Protein AF-A0A7X8QEG0-F1 (afdb_monomer)

Radius of gyration: 15.84 Å; Cα contacts (8 Å, |Δi|>4): 70; chains: 1; bounding box: 37×20×47 Å

Foldseek 3Di:
DDPVVVVLVVLLVVLQVQLLVVLQVVCVVVVHDSVVSNVVSNVRSNVVSVVVSVVVVVVPPPDDDD

Secondary structure (DSSP, 8-state):
---HHHHHHHHHHHHHHHHHHHHHHHHHHHT--HHHHHHHHHHHHHHHHHHHHHHHHTTS-SS---

Mean predicted aligned error: 10.25 Å

Structure (mmCIF, N/CA/C/O backbone):
data_AF-A0A7X8QEG0-F1
#
_entry.id   AF-A0A7X8QEG0-F1
#
loop_
_atom_site.group_PDB
_atom_site.id
_atom_site.type_symbol
_atom_site.label_atom_id
_atom_site.label_alt_id
_atom_site.label_comp_id
_atom_site.label_asym_id
_atom_site.label_ent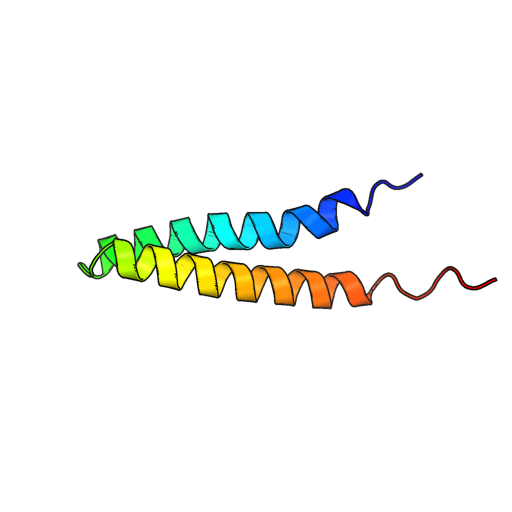ity_id
_atom_site.label_seq_id
_atom_site.pdbx_PDB_ins_code
_atom_site.Cartn_x
_atom_site.Cartn_y
_atom_site.Cartn_z
_atom_site.occupancy
_atom_site.B_iso_or_equiv
_atom_site.auth_seq_id
_atom_site.auth_comp_id
_atom_site.auth_asym_id
_atom_site.auth_atom_id
_atom_site.pdbx_PDB_model_num
ATOM 1 N N . MET A 1 1 ? -10.145 17.807 27.047 1.00 40.81 1 MET A N 1
ATOM 2 C CA . MET A 1 1 ? -10.826 17.051 25.974 1.00 40.81 1 MET A CA 1
ATOM 3 C C . MET A 1 1 ? -9.757 16.539 25.013 1.00 40.81 1 MET A C 1
ATOM 5 O O . MET A 1 1 ? -9.222 17.333 24.249 1.00 40.81 1 MET A O 1
ATOM 9 N N . SER A 1 2 ? -9.333 15.274 25.124 1.00 45.53 2 SER A N 1
ATOM 10 C CA . SER A 1 2 ? -8.325 14.740 24.195 1.00 45.53 2 SER A CA 1
ATOM 11 C C . SER A 1 2 ? -8.956 14.598 22.806 1.00 45.53 2 S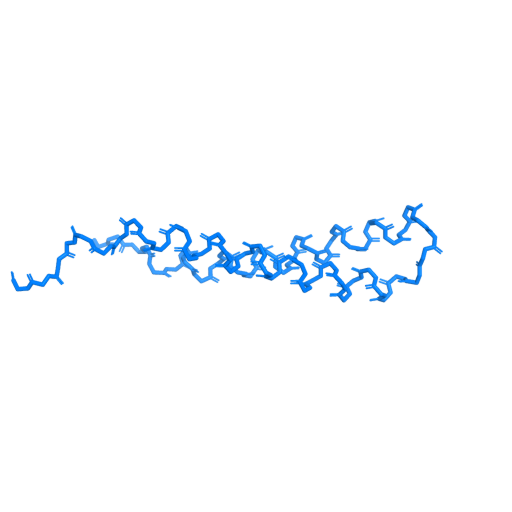ER A C 1
ATOM 13 O O . SER A 1 2 ? -10.102 14.183 22.655 1.00 45.53 2 SER A O 1
ATOM 15 N N . ASN A 1 3 ? -8.233 15.053 21.795 1.00 53.25 3 ASN A N 1
ATOM 16 C CA . ASN A 1 3 ? -8.644 15.236 20.399 1.00 53.25 3 ASN A CA 1
ATOM 17 C C . ASN A 1 3 ? -8.310 13.991 19.546 1.00 53.25 3 ASN A C 1
ATOM 19 O O . ASN A 1 3 ? -8.153 14.041 18.326 1.00 53.25 3 ASN A O 1
ATOM 23 N N . ASN A 1 4 ? -8.280 12.828 20.196 1.00 53.88 4 ASN A N 1
ATOM 24 C CA . ASN A 1 4 ? -7.885 11.516 19.682 1.00 53.88 4 ASN A CA 1
ATOM 25 C C . ASN A 1 4 ? -8.791 10.938 18.571 1.00 53.88 4 ASN A C 1
ATOM 27 O O . ASN A 1 4 ? -8.542 9.832 18.090 1.00 53.88 4 ASN A O 1
ATOM 31 N N . LYS A 1 5 ? -9.818 11.674 18.121 1.00 53.38 5 LYS A N 1
ATOM 32 C CA . LYS A 1 5 ? -10.604 11.332 16.924 1.00 53.38 5 LYS A CA 1
ATOM 33 C C . LYS A 1 5 ? -9.870 11.713 15.626 1.00 53.38 5 LYS A C 1
ATOM 35 O O . LYS A 1 5 ? -9.987 10.980 14.651 1.00 53.38 5 LYS A O 1
ATOM 40 N N . SER A 1 6 ? -9.070 12.787 15.631 1.00 55.62 6 SER A N 1
ATOM 41 C CA . SER A 1 6 ? -8.380 13.293 14.428 1.00 55.62 6 SER A CA 1
ATOM 42 C C . SER A 1 6 ? -7.269 12.347 13.945 1.00 55.62 6 SER A C 1
ATOM 44 O O . SER A 1 6 ? -7.203 11.978 12.775 1.00 55.62 6 SER A O 1
ATOM 46 N N . VAL A 1 7 ? -6.463 11.828 14.876 1.00 58.75 7 VAL A N 1
ATOM 47 C CA . VAL A 1 7 ? -5.356 10.906 14.563 1.00 58.75 7 VAL A CA 1
ATOM 48 C C . VAL A 1 7 ? -5.821 9.583 13.951 1.00 58.75 7 VAL A C 1
ATOM 50 O O . VAL A 1 7 ? -5.167 9.068 13.054 1.00 58.75 7 VAL A O 1
ATOM 53 N N . LYS A 1 8 ? -6.988 9.056 14.348 1.00 57.59 8 LYS A N 1
ATOM 54 C CA . LYS A 1 8 ? -7.522 7.796 13.794 1.00 57.59 8 LYS A CA 1
ATOM 55 C C . LYS A 1 8 ? -7.861 7.883 12.303 1.00 57.59 8 LYS A C 1
ATOM 57 O O . LYS A 1 8 ? -7.843 6.862 11.622 1.00 57.59 8 LYS A O 1
ATOM 62 N N . MET A 1 9 ? -8.157 9.085 11.812 1.00 62.56 9 MET A N 1
ATOM 63 C CA . MET A 1 9 ? -8.487 9.343 10.410 1.00 62.56 9 MET A CA 1
ATOM 64 C C . MET A 1 9 ? -7.241 9.680 9.573 1.00 62.56 9 MET A C 1
ATOM 66 O O . MET A 1 9 ? -7.244 9.478 8.363 1.00 62.56 9 MET A O 1
ATOM 70 N N . LEU A 1 10 ? -6.152 10.104 10.224 1.00 69.00 10 LEU A N 1
ATOM 71 C CA . LEU A 1 10 ? -4.853 10.357 9.591 1.00 69.00 10 LEU A CA 1
ATOM 72 C C . LEU A 1 10 ? -4.084 9.072 9.250 1.00 69.00 10 LEU A C 1
ATOM 74 O O . LEU A 1 10 ? -3.384 9.049 8.243 1.00 69.00 10 LEU A O 1
ATOM 78 N N . LEU A 1 11 ? 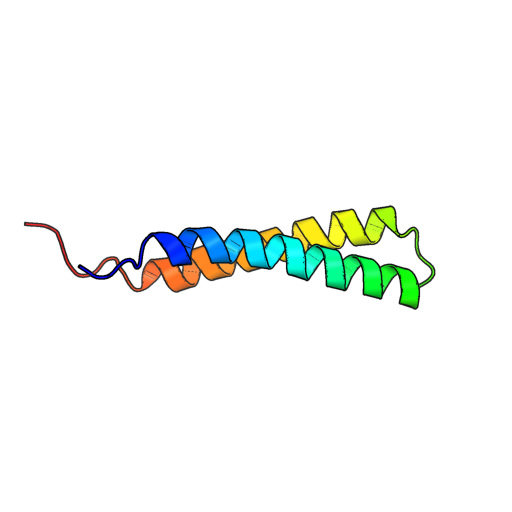-4.227 7.998 10.040 1.00 73.19 11 LEU A N 1
ATOM 79 C CA . LEU A 1 11 ? -3.495 6.736 9.823 1.00 73.19 11 LEU A CA 1
ATOM 80 C C . LEU A 1 11 ? -3.765 6.086 8.448 1.00 73.19 11 LEU A C 1
ATOM 82 O O . LEU A 1 11 ? -2.799 5.738 7.766 1.00 73.19 11 LEU A O 1
ATOM 86 N N . PRO A 1 12 ? -5.027 5.935 7.997 1.00 77.06 12 PRO A N 1
ATOM 87 C CA . PRO A 1 12 ? -5.311 5.402 6.666 1.00 77.06 12 PRO A CA 1
ATOM 88 C C . PRO A 1 12 ? -4.768 6.305 5.553 1.00 77.06 12 PRO A C 1
ATOM 90 O O . PRO A 1 12 ? -4.198 5.806 4.588 1.00 77.06 12 PRO A O 1
ATOM 93 N N . GLY A 1 13 ? -4.892 7.629 5.709 1.00 80.38 13 GLY A N 1
ATOM 94 C CA . GLY A 1 13 ? -4.392 8.608 4.740 1.00 80.38 13 GLY A CA 1
ATOM 95 C C . GLY A 1 13 ? -2.869 8.572 4.593 1.00 80.38 13 GLY A C 1
ATOM 96 O O . GLY A 1 13 ? -2.366 8.532 3.472 1.00 80.38 13 GLY A O 1
ATOM 97 N N . LEU A 1 14 ? -2.133 8.492 5.709 1.00 81.50 14 LEU A N 1
ATOM 98 C CA . LEU A 1 14 ? -0.680 8.297 5.684 1.00 81.50 14 LEU A CA 1
ATOM 99 C C . LEU A 1 14 ? -0.295 6.979 5.007 1.00 81.50 14 LEU A C 1
ATOM 101 O O . LEU A 1 14 ? 0.678 6.950 4.260 1.00 81.50 14 LEU A O 1
ATOM 105 N N . GLY A 1 15 ? -1.063 5.910 5.239 1.00 85.56 15 GLY A N 1
ATOM 106 C CA . GLY A 1 15 ? -0.843 4.611 4.603 1.00 85.56 15 GLY A CA 1
ATOM 107 C C . GLY A 1 15 ? -0.909 4.684 3.077 1.00 85.56 15 GLY A C 1
ATOM 108 O O . GLY A 1 15 ? -0.022 4.160 2.407 1.00 85.56 15 GLY A O 1
ATOM 109 N N . VAL A 1 16 ? -1.899 5.391 2.522 1.00 86.00 16 VAL A N 1
ATOM 110 C CA . VAL A 1 16 ? -2.028 5.581 1.064 1.00 86.00 16 VAL A CA 1
ATOM 111 C C . VAL A 1 16 ? -0.844 6.360 0.496 1.00 86.00 16 VAL A C 1
ATOM 113 O O . VAL A 1 16 ? -0.245 5.920 -0.482 1.00 86.00 16 VAL A O 1
ATOM 116 N N . VAL A 1 17 ? -0.486 7.495 1.107 1.00 87.81 17 VAL A N 1
ATOM 117 C CA . VAL A 1 17 ? 0.604 8.360 0.617 1.00 87.81 17 VAL A CA 1
ATOM 118 C C . VAL A 1 17 ? 1.951 7.640 0.703 1.00 87.81 17 VAL A C 1
ATOM 120 O O . VAL A 1 17 ? 2.741 7.676 -0.241 1.00 87.81 17 VAL A O 1
ATOM 123 N N . PHE A 1 18 ? 2.193 6.932 1.806 1.00 87.44 18 PHE A N 1
ATOM 124 C CA . PHE A 1 18 ? 3.400 6.134 1.990 1.00 87.44 18 PHE A CA 1
ATOM 125 C C . PHE A 1 18 ? 3.466 4.975 0.990 1.00 87.44 18 PHE A C 1
ATOM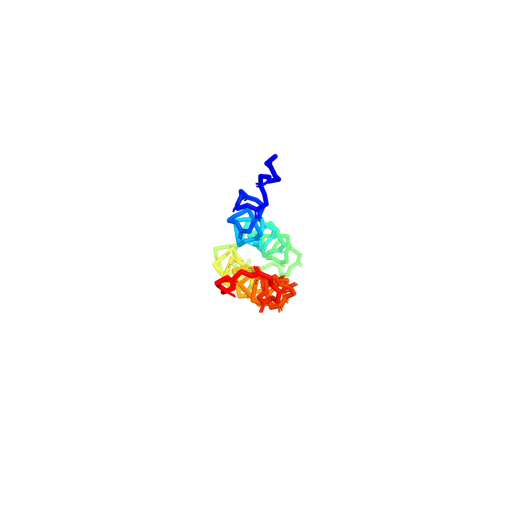 127 O O . PHE A 1 18 ? 4.476 4.801 0.311 1.00 87.44 18 PHE A O 1
ATOM 134 N N . GLY A 1 19 ? 2.376 4.219 0.842 1.00 87.75 19 GLY A N 1
ATOM 135 C CA . GLY A 1 19 ? 2.290 3.112 -0.106 1.00 87.75 19 GLY A CA 1
ATOM 136 C C . GLY A 1 19 ? 2.475 3.551 -1.557 1.00 87.75 19 GLY A C 1
ATOM 137 O O . GLY A 1 19 ? 3.189 2.894 -2.309 1.00 87.75 19 GLY A O 1
ATOM 138 N N . PHE A 1 20 ? 1.907 4.694 -1.940 1.00 88.06 20 PHE A N 1
ATOM 139 C CA . PHE A 1 20 ? 2.110 5.303 -3.254 1.00 88.06 20 PHE A CA 1
ATOM 140 C C . PHE A 1 20 ? 3.584 5.646 -3.502 1.00 88.06 20 PHE A C 1
ATOM 142 O O . PHE A 1 20 ? 4.133 5.285 -4.542 1.00 88.06 20 PHE A O 1
ATOM 149 N N . GLY A 1 21 ? 4.244 6.294 -2.535 1.00 87.75 21 GLY A N 1
ATOM 150 C CA . GLY A 1 21 ? 5.662 6.648 -2.637 1.00 87.75 21 GLY A CA 1
ATOM 151 C C . GLY A 1 21 ? 6.570 5.421 -2.735 1.00 87.75 21 GLY A C 1
ATOM 152 O O . GLY A 1 21 ? 7.427 5.354 -3.616 1.00 87.75 21 GLY A O 1
ATOM 153 N N . VAL A 1 22 ? 6.343 4.412 -1.887 1.00 87.94 22 VAL A N 1
ATOM 154 C CA . VAL A 1 22 ? 7.089 3.142 -1.918 1.00 87.94 22 VAL A CA 1
ATOM 155 C C . VAL A 1 22 ? 6.832 2.381 -3.219 1.00 87.94 22 VAL A C 1
ATOM 157 O O . VAL A 1 22 ? 7.764 1.840 -3.803 1.00 87.94 22 VAL A O 1
ATOM 160 N N . GLY A 1 23 ? 5.594 2.368 -3.708 1.00 86.69 23 GLY A N 1
ATOM 161 C CA . GLY A 1 23 ? 5.221 1.721 -4.964 1.00 86.69 23 GLY A CA 1
ATOM 162 C C . GLY A 1 23 ? 5.823 2.389 -6.203 1.00 86.69 23 GLY A C 1
ATOM 163 O O . GLY A 1 23 ? 6.241 1.707 -7.144 1.00 86.69 23 GLY A O 1
ATOM 164 N N . MET A 1 24 ? 5.936 3.718 -6.184 1.00 87.75 24 MET A N 1
ATOM 165 C CA . MET A 1 24 ? 6.643 4.482 -7.210 1.00 87.75 24 MET A CA 1
ATOM 166 C C . MET A 1 24 ? 8.145 4.174 -7.180 1.00 87.75 24 MET A C 1
ATOM 168 O O . MET A 1 24 ? 8.709 3.823 -8.215 1.00 87.75 24 MET A O 1
ATOM 172 N N . LEU A 1 25 ? 8.773 4.219 -5.998 1.00 87.12 25 LEU A N 1
ATOM 173 C CA . LEU A 1 25 ? 10.177 3.837 -5.804 1.00 87.12 25 LEU A CA 1
ATOM 174 C C . LEU A 1 25 ? 10.438 2.407 -6.292 1.00 87.12 25 LEU A C 1
ATOM 176 O O . LEU A 1 25 ? 11.327 2.194 -7.110 1.00 87.12 25 LEU A O 1
ATOM 180 N N . ALA A 1 26 ? 9.624 1.439 -5.872 1.00 84.12 26 ALA A N 1
ATOM 181 C CA . ALA A 1 26 ? 9.745 0.048 -6.296 1.00 84.12 26 ALA A CA 1
ATOM 182 C C . ALA A 1 26 ? 9.627 -0.109 -7.819 1.00 84.12 26 ALA A C 1
ATOM 184 O O . ALA A 1 26 ? 10.368 -0.891 -8.409 1.00 84.12 26 ALA A O 1
ATOM 185 N N . SER A 1 27 ? 8.756 0.662 -8.474 1.00 86.56 27 SER A N 1
ATOM 186 C CA . SER A 1 27 ? 8.627 0.619 -9.937 1.00 86.56 27 SER A CA 1
ATOM 187 C C . SER A 1 27 ? 9.846 1.193 -10.649 1.00 86.56 27 SER A C 1
ATOM 189 O O . SER A 1 27 ? 10.289 0.615 -11.639 1.00 86.56 27 SER A O 1
ATOM 191 N N . ILE A 1 28 ? 10.408 2.292 -10.130 1.00 86.00 28 ILE A N 1
ATOM 192 C CA . ILE A 1 28 ? 11.639 2.894 -10.661 1.00 86.00 28 ILE A CA 1
ATOM 193 C C . ILE A 1 28 ? 12.798 1.899 -10.534 1.00 86.00 28 ILE A C 1
ATOM 195 O O . ILE A 1 28 ? 13.524 1.682 -11.500 1.00 86.00 28 ILE A O 1
ATOM 199 N N . LEU A 1 29 ? 12.948 1.251 -9.373 1.00 84.31 29 LEU A N 1
ATOM 200 C CA . LEU A 1 29 ? 14.023 0.281 -9.139 1.00 84.31 29 LEU A CA 1
ATOM 201 C C . LEU A 1 29 ? 13.859 -1.000 -9.967 1.00 84.31 29 LEU A C 1
ATOM 203 O O . LEU A 1 29 ? 14.849 -1.568 -10.418 1.00 84.31 29 LEU A O 1
ATOM 207 N N . CYS A 1 30 ? 12.626 -1.467 -10.163 1.00 79.81 30 CYS A N 1
ATOM 208 C CA . CYS A 1 30 ? 12.355 -2.715 -10.876 1.00 79.81 30 CYS A CA 1
ATOM 209 C C . CYS A 1 30 ? 12.166 -2.517 -12.394 1.00 79.81 30 CYS A C 1
ATOM 211 O O . CYS A 1 30 ? 11.878 -3.482 -13.096 1.00 79.81 30 CYS A O 1
ATOM 213 N N . SER A 1 31 ? 12.304 -1.281 -12.908 1.00 76.19 31 SER A N 1
ATOM 214 C CA . SER A 1 31 ? 12.012 -0.905 -14.309 1.00 76.19 31 SER A CA 1
ATOM 215 C C . SER A 1 31 ? 10.634 -1.382 -14.795 1.00 76.19 31 SER A C 1
ATOM 217 O O . SER A 1 31 ? 10.416 -1.640 -15.978 1.00 76.19 31 SER A O 1
ATOM 219 N N . PHE A 1 32 ? 9.690 -1.510 -13.863 1.00 72.69 32 PHE A N 1
ATOM 220 C CA . PHE A 1 32 ? 8.318 -1.908 -14.140 1.00 72.69 32 PHE A CA 1
ATOM 221 C C . PHE A 1 32 ? 7.464 -0.671 -14.413 1.00 72.69 32 PHE A C 1
ATOM 223 O O . PHE A 1 32 ? 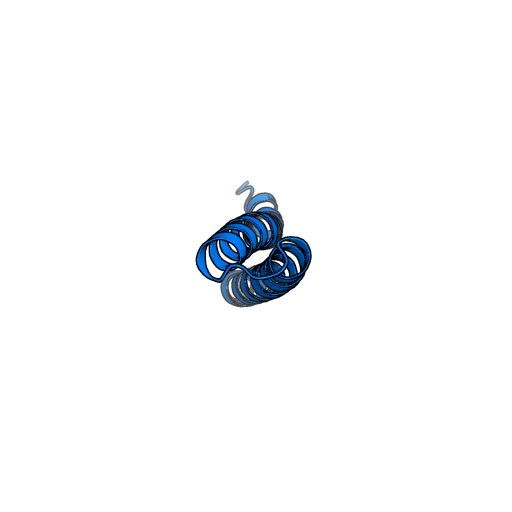7.819 0.454 -14.061 1.00 72.69 32 PHE A O 1
ATOM 230 N N . HIS A 1 33 ? 6.298 -0.878 -15.023 1.00 79.81 33 HIS A N 1
ATOM 231 C CA . HIS A 1 33 ? 5.380 0.208 -15.338 1.00 79.81 33 HIS A CA 1
ATOM 232 C C . HIS A 1 33 ? 5.007 0.996 -14.066 1.00 79.81 33 HIS A C 1
ATOM 234 O O . HIS A 1 33 ? 4.344 0.463 -13.175 1.00 79.81 33 HIS A O 1
ATOM 240 N N . ILE A 1 34 ? 5.426 2.268 -13.997 1.00 78.19 34 ILE A N 1
ATOM 241 C CA . ILE A 1 34 ? 5.285 3.148 -12.818 1.00 78.19 34 ILE A CA 1
ATOM 242 C C . ILE A 1 34 ? 3.845 3.194 -12.303 1.00 78.19 34 ILE A C 1
ATOM 244 O O . ILE A 1 34 ? 3.603 3.200 -11.097 1.00 78.19 34 ILE A O 1
ATOM 248 N N . VAL A 1 35 ? 2.879 3.160 -13.222 1.00 80.50 35 VAL A N 1
ATOM 249 C CA . VAL A 1 35 ? 1.447 3.163 -12.906 1.00 80.50 35 VAL A CA 1
ATOM 250 C C . VAL A 1 35 ? 1.057 1.933 -12.082 1.00 80.50 35 VAL A C 1
ATOM 252 O O . VAL A 1 35 ? 0.283 2.043 -11.134 1.00 80.50 35 VAL A O 1
ATOM 255 N N . THR A 1 36 ? 1.623 0.767 -12.395 1.00 82.31 36 THR A N 1
ATOM 256 C CA . THR A 1 36 ? 1.294 -0.495 -11.724 1.00 82.31 36 THR A CA 1
ATOM 257 C C . THR A 1 36 ? 1.787 -0.502 -10.284 1.00 82.31 36 THR A C 1
ATOM 259 O O . THR A 1 36 ? 1.025 -0.876 -9.392 1.00 82.31 36 THR A O 1
ATOM 262 N N . GLY A 1 37 ? 3.014 -0.047 -10.017 1.00 83.19 37 GLY A N 1
ATOM 263 C CA . GLY A 1 37 ? 3.478 0.036 -8.632 1.00 83.19 37 GLY A CA 1
ATOM 264 C C . GLY A 1 37 ? 2.876 1.206 -7.867 1.00 83.19 37 GLY A C 1
ATOM 265 O O . GLY A 1 37 ? 2.666 1.059 -6.671 1.00 83.19 37 GLY A O 1
ATOM 266 N N . MET A 1 38 ? 2.478 2.305 -8.513 1.00 85.12 38 MET A N 1
ATOM 267 C CA . MET A 1 38 ? 1.661 3.338 -7.860 1.00 85.12 38 MET A CA 1
ATOM 268 C C . MET A 1 38 ? 0.331 2.773 -7.347 1.00 85.12 38 MET A C 1
ATOM 270 O O . MET A 1 38 ? -0.003 2.949 -6.175 1.00 85.12 38 MET A O 1
ATOM 274 N N . ILE A 1 39 ? -0.421 2.082 -8.212 1.00 87.75 39 ILE A N 1
ATOM 275 C CA . ILE A 1 39 ? -1.733 1.520 -7.863 1.00 87.75 39 ILE A CA 1
ATOM 276 C C . ILE A 1 39 ? -1.561 0.403 -6.829 1.00 87.75 39 ILE A C 1
ATOM 278 O O . ILE A 1 39 ? -2.219 0.420 -5.790 1.00 87.75 39 ILE A O 1
ATOM 282 N N . GLY A 1 40 ? -0.639 -0.534 -7.070 1.00 88.06 40 GLY A N 1
ATOM 283 C CA . GLY A 1 40 ? -0.360 -1.633 -6.145 1.00 88.06 40 GLY A CA 1
ATOM 284 C C . GLY A 1 40 ? 0.138 -1.138 -4.787 1.00 88.06 40 GLY A C 1
ATOM 285 O O . GLY A 1 40 ? -0.364 -1.560 -3.747 1.00 88.06 40 GLY A O 1
ATOM 286 N N . GLY A 1 41 ? 1.062 -0.180 -4.789 1.00 87.44 41 GLY A N 1
ATOM 287 C CA . GLY A 1 41 ? 1.599 0.445 -3.587 1.00 87.44 41 GLY A CA 1
ATOM 288 C C . GLY A 1 41 ? 0.534 1.191 -2.789 1.00 87.44 41 GLY A C 1
ATOM 289 O O . GLY A 1 41 ? 0.448 1.007 -1.578 1.00 87.44 41 GLY A O 1
ATOM 290 N N . ALA A 1 42 ? -0.332 1.970 -3.444 1.00 88.12 42 ALA A N 1
ATOM 291 C CA . ALA A 1 42 ? -1.433 2.664 -2.776 1.00 88.12 42 ALA A CA 1
ATOM 292 C C . ALA A 1 42 ? -2.449 1.688 -2.156 1.00 88.12 42 ALA A C 1
ATOM 294 O O . ALA A 1 42 ? -2.890 1.908 -1.028 1.00 88.12 42 ALA A O 1
ATOM 295 N N . VAL A 1 43 ? -2.785 0.592 -2.848 1.00 91.75 43 VAL A N 1
ATOM 296 C CA . VAL A 1 43 ? -3.694 -0.447 -2.330 1.00 91.75 43 VAL A CA 1
ATOM 297 C C . VAL A 1 43 ? -3.088 -1.148 -1.114 1.00 91.75 43 VAL A C 1
ATOM 299 O O . VAL A 1 43 ? -3.755 -1.274 -0.087 1.00 91.75 43 VAL A O 1
ATOM 302 N N . VAL A 1 44 ? -1.820 -1.559 -1.193 1.00 90.94 44 VAL A N 1
ATOM 303 C CA . VAL A 1 44 ? -1.111 -2.208 -0.077 1.00 90.94 44 VAL A CA 1
ATOM 304 C C . VAL A 1 44 ? -0.945 -1.241 1.099 1.00 90.94 44 VAL A C 1
ATOM 306 O O . VAL A 1 44 ? -1.205 -1.613 2.243 1.00 90.94 44 VAL A O 1
ATOM 309 N N . GLY A 1 45 ? -0.588 0.015 0.831 1.00 89.25 45 GLY A N 1
ATOM 310 C CA . GLY A 1 45 ? -0.467 1.066 1.840 1.00 89.25 45 GLY A CA 1
ATOM 311 C C . GLY A 1 45 ? -1.789 1.390 2.535 1.00 89.25 45 GLY A C 1
ATOM 312 O O . GLY A 1 45 ? -1.818 1.537 3.759 1.00 89.25 45 GLY A O 1
ATOM 313 N N . LEU A 1 46 ? -2.900 1.421 1.789 1.00 87.19 46 LEU A N 1
ATOM 314 C CA . LEU A 1 46 ? -4.244 1.547 2.354 1.00 87.19 46 LEU A CA 1
ATOM 315 C C . LEU A 1 46 ? -4.58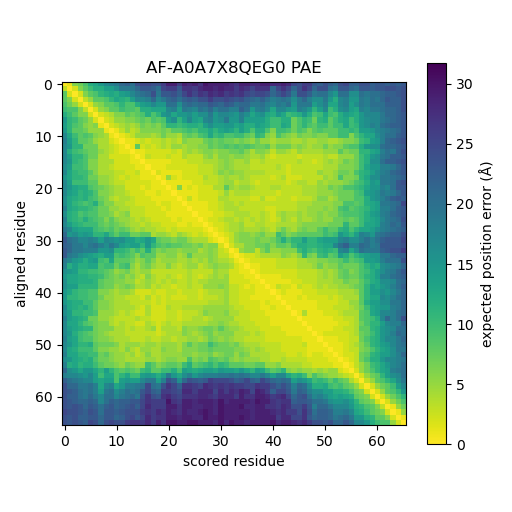3 0.343 3.236 1.00 87.19 46 LEU A C 1
ATOM 317 O O . LEU A 1 46 ? -5.087 0.535 4.342 1.00 87.19 46 LEU A O 1
ATOM 321 N N . LEU A 1 47 ? -4.289 -0.880 2.778 1.00 88.44 47 LEU A N 1
ATOM 322 C CA . LEU A 1 47 ? -4.526 -2.105 3.545 1.00 88.44 47 LEU A CA 1
ATOM 323 C C . LEU A 1 47 ? -3.793 -2.049 4.890 1.00 88.44 47 LE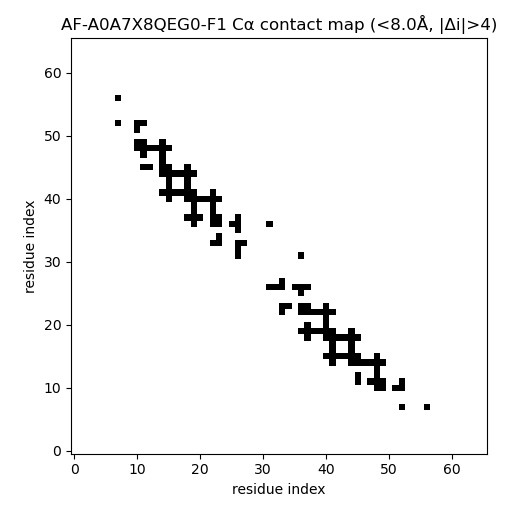U A C 1
ATOM 325 O O . LEU A 1 47 ? -4.409 -2.236 5.939 1.00 88.44 47 LEU A O 1
ATOM 329 N N . ILE A 1 48 ? -2.499 -1.724 4.869 1.00 87.38 48 ILE A N 1
ATOM 330 C CA . ILE A 1 48 ? -1.662 -1.618 6.071 1.00 87.38 48 ILE A CA 1
ATOM 331 C C . ILE A 1 48 ? -2.171 -0.501 6.989 1.00 87.38 48 ILE A C 1
ATOM 333 O O . ILE A 1 48 ? -2.314 -0.719 8.192 1.00 87.38 48 ILE A O 1
ATOM 337 N N . GLY A 1 49 ? -2.502 0.672 6.441 1.00 85.75 49 GLY A N 1
ATOM 338 C CA . GLY A 1 49 ? -3.063 1.789 7.207 1.00 85.75 49 GLY A CA 1
ATOM 339 C C . GLY A 1 49 ? -4.412 1.453 7.854 1.00 85.75 49 GLY A C 1
ATOM 340 O O . GLY A 1 49 ? -4.672 1.848 8.994 1.00 85.75 49 GLY A O 1
ATOM 341 N N . LEU A 1 50 ? -5.253 0.672 7.170 1.00 82.81 50 LEU A N 1
ATOM 342 C CA . LEU A 1 50 ? -6.532 0.191 7.691 1.00 82.81 50 LEU A CA 1
ATOM 343 C C . LEU A 1 50 ? -6.329 -0.834 8.814 1.00 82.81 50 LEU A C 1
ATOM 345 O O . LEU A 1 50 ? -6.938 -0.699 9.878 1.00 82.81 50 LEU A O 1
ATOM 349 N N . PHE A 1 51 ? -5.438 -1.812 8.618 1.00 83.56 51 PHE A N 1
ATOM 350 C CA . PHE A 1 51 ? -5.076 -2.790 9.649 1.00 83.56 51 PHE A CA 1
ATOM 351 C C . PHE A 1 51 ? -4.487 -2.108 10.885 1.00 83.56 51 PHE A C 1
ATOM 353 O O . PHE A 1 51 ? -4.902 -2.409 12.005 1.00 83.56 51 PHE A O 1
ATOM 360 N N . ALA A 1 52 ? -3.590 -1.138 10.695 1.00 80.00 52 ALA A N 1
ATOM 361 C CA . ALA A 1 52 ? -3.031 -0.335 11.776 1.00 80.00 52 ALA A CA 1
ATOM 362 C C . ALA A 1 52 ? -4.122 0.460 12.511 1.00 80.00 52 ALA A C 1
ATOM 364 O O . ALA A 1 52 ? -4.144 0.480 13.742 1.00 80.00 52 ALA A O 1
ATOM 365 N N . SER A 1 53 ? -5.075 1.052 11.784 1.00 74.19 53 SER A N 1
ATOM 366 C CA . SER A 1 53 ? -6.210 1.768 12.380 1.00 74.19 53 SER A CA 1
ATOM 367 C C . SER A 1 53 ? -7.142 0.838 13.172 1.00 74.19 53 SER A C 1
ATOM 369 O O . SER A 1 53 ? -7.599 1.200 14.259 1.00 74.19 53 SER A O 1
ATOM 371 N N . MET A 1 54 ? -7.372 -0.394 12.703 1.00 77.75 54 MET A N 1
ATOM 372 C CA . MET A 1 54 ? -8.147 -1.403 13.436 1.00 77.75 54 MET A CA 1
ATOM 373 C C . MET A 1 54 ? -7.429 -1.901 14.701 1.00 77.75 54 MET A C 1
ATOM 375 O O . MET A 1 54 ? -8.053 -1.978 15.763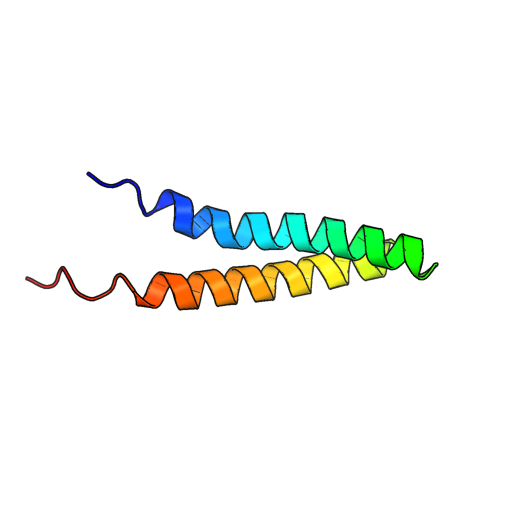 1.00 77.75 54 MET A O 1
ATOM 379 N N . LEU A 1 55 ? -6.127 -2.194 14.618 1.00 74.06 55 LEU A N 1
ATOM 380 C CA . LEU A 1 55 ? -5.295 -2.607 15.757 1.00 74.06 55 LEU A CA 1
ATOM 381 C C . LEU A 1 55 ? -5.207 -1.504 16.818 1.00 74.06 55 LEU A C 1
ATOM 383 O O . LEU A 1 55 ? -5.497 -1.744 17.990 1.00 74.06 55 LEU A O 1
ATOM 387 N N . PHE A 1 56 ? -4.896 -0.276 16.404 1.00 66.44 56 PHE A N 1
ATOM 388 C CA . PHE A 1 56 ? -4.796 0.877 17.301 1.00 66.44 56 PHE A CA 1
ATOM 389 C C . PHE A 1 56 ? -6.174 1.323 17.827 1.00 66.44 56 PHE A C 1
ATOM 391 O O . PHE A 1 56 ? -6.315 1.830 18.942 1.00 66.44 56 PHE A O 1
ATOM 398 N N . GLY A 1 57 ? -7.236 1.083 17.054 1.00 59.88 57 GLY A N 1
ATOM 399 C CA . GLY A 1 57 ? -8.620 1.343 17.437 1.00 59.88 57 GLY A CA 1
ATOM 400 C C . GLY A 1 57 ? -9.137 0.434 18.554 1.00 59.88 57 GLY A C 1
ATOM 401 O O . GLY A 1 57 ? -9.956 0.890 19.362 1.00 59.88 57 GLY A O 1
ATOM 402 N N . LYS A 1 58 ? -8.635 -0.806 18.651 1.00 51.06 58 LYS A N 1
ATOM 403 C CA . LYS A 1 58 ? -9.084 -1.806 19.637 1.00 51.06 58 LYS A CA 1
ATOM 404 C C . LYS A 1 58 ? -8.600 -1.531 21.072 1.00 51.06 58 LYS A C 1
ATOM 406 O O . LYS A 1 58 ? -9.167 -2.084 22.007 1.00 51.06 58 LYS A O 1
ATOM 411 N N . GLY A 1 59 ? -7.661 -0.599 21.269 1.00 48.50 59 GLY A N 1
ATOM 412 C CA . GLY A 1 59 ? -7.214 -0.129 22.591 1.00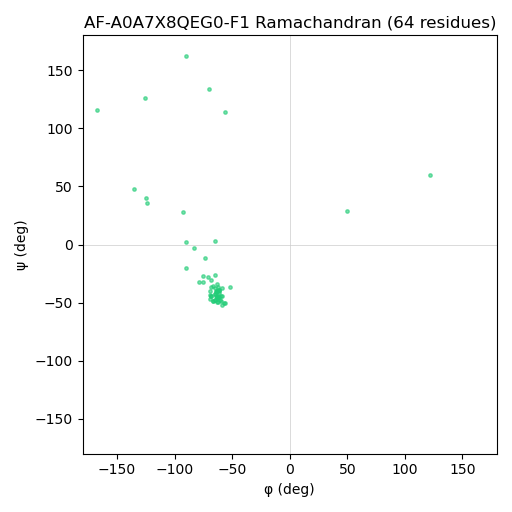 48.50 59 GLY A CA 1
ATOM 413 C C . GLY A 1 59 ? -8.087 0.955 23.245 1.00 48.50 59 GLY A C 1
ATOM 414 O O . GLY A 1 59 ? -7.824 1.353 24.373 1.00 48.50 59 GLY A O 1
ATOM 415 N N . SER A 1 60 ? -9.136 1.453 22.576 1.00 46.34 60 SER A N 1
ATOM 416 C CA . SER A 1 60 ? -9.950 2.582 23.071 1.00 46.34 60 SER A CA 1
ATOM 417 C C . SER A 1 60 ? -11.441 2.240 23.187 1.00 46.34 60 SER A C 1
ATOM 419 O O . SER A 1 60 ? -12.308 3.071 22.931 1.00 46.34 60 SER A O 1
ATOM 421 N N . ARG A 1 61 ? -11.763 0.993 23.558 1.00 48.03 61 ARG A N 1
ATOM 422 C CA . ARG A 1 61 ? -13.143 0.558 23.847 1.00 48.03 61 ARG A CA 1
ATOM 423 C C . ARG A 1 61 ? -13.282 -0.072 25.237 1.00 48.03 61 ARG A C 1
ATOM 425 O O . ARG A 1 61 ? -13.996 -1.048 25.407 1.00 48.03 61 ARG A O 1
ATOM 432 N N . ALA A 1 62 ? -12.600 0.511 26.221 1.00 46.47 62 ALA A N 1
ATOM 433 C CA . ALA A 1 62 ? -12.744 0.183 27.639 1.00 46.47 62 ALA A CA 1
ATOM 434 C C . ALA A 1 62 ? -12.809 1.457 28.505 1.00 46.47 62 ALA A C 1
ATOM 436 O O . ALA A 1 62 ? -12.079 1.592 29.476 1.00 46.47 62 ALA A O 1
ATOM 437 N N . LYS A 1 63 ? -13.638 2.440 28.132 1.00 45.78 63 LYS A N 1
ATOM 438 C CA . LYS A 1 63 ? -14.190 3.429 29.077 1.00 45.78 63 LYS A CA 1
ATOM 439 C C . LYS A 1 63 ? -15.316 4.199 28.396 1.00 45.78 63 LYS A C 1
ATOM 441 O O . LYS A 1 63 ? -15.072 4.877 27.404 1.00 45.78 63 LYS A O 1
ATOM 446 N N . GLY A 1 64 ? -16.536 4.060 28.904 1.00 49.47 64 GLY A N 1
ATOM 447 C CA . GLY A 1 64 ? -17.701 4.797 28.414 1.00 49.47 64 GLY A CA 1
ATOM 448 C C . GLY A 1 64 ? -18.837 3.902 27.932 1.00 49.47 64 GLY A C 1
ATOM 449 O O . GLY A 1 64 ? -19.250 3.980 26.778 1.00 49.47 64 GLY A O 1
ATOM 450 N N . ARG A 1 65 ? -19.360 3.060 28.821 1.00 45.88 65 ARG A N 1
ATOM 451 C CA . ARG A 1 65 ? -20.807 2.867 28.893 1.00 45.88 65 ARG A CA 1
ATOM 452 C C . ARG A 1 65 ? -21.205 3.138 30.335 1.00 45.88 65 ARG A C 1
ATOM 454 O O . ARG A 1 65 ? -20.619 2.501 31.203 1.00 45.88 65 ARG A O 1
ATOM 461 N N . VAL A 1 66 ? -22.176 4.049 30.457 1.00 44.34 66 VAL A N 1
ATOM 462 C CA . VAL A 1 66 ? -22.946 4.488 31.635 1.00 44.34 66 VAL A CA 1
ATOM 463 C C . VAL A 1 66 ? -22.159 5.042 32.816 1.00 44.34 66 VAL A C 1
ATOM 465 O O . VAL A 1 66 ? -21.388 4.297 33.448 1.00 44.34 66 VAL A O 1
#

Nearest PDB structures (foldseek):
  7blz-assembly1_K  TM=7.742E-01  e=2.103E+00  Cyanidioschyzon merolae strain 10D
  6yj4-assembly1_d  TM=7.715E-01  e=3.457E+00  Yarrowia lipolytica

pLDDT: mean 73.91, std 15.74, range [40.81, 91.75]

Sequence (66 aa):
MSNNKSVKMLLPGLGVVFGFGVGMLASILCSFHIVTGMIGGAVVGLLIGLFASMLFGKGSRAKGRV

Solvent-accessible surface area (backbone atoms only — not comparable to full-atom values): 3561 Å² total; per-residue (Å²): 132,88,69,70,70,59,60,60,63,45,40,34,54,51,18,27,56,50,16,26,52,52,13,36,52,50,12,65,75,66,74,44,63,48,69,58,24,27,54,53,18,23,53,52,16,31,51,52,14,45,52,50,38,52,61,64,52,68,76,72,78,84,82,90,79,134